Protein AF-A0A2Z6PJV7-F1 (afdb_monomer_lite)

pLDDT: mean 75.52, std 20.89, range [28.64, 97.88]

Organism: Trifolium subterraneum (NCBI:txid3900)

Radius of gyration: 27.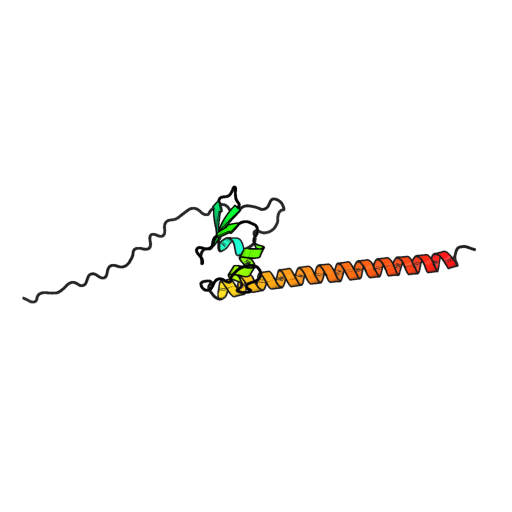63 Å; chains: 1; bounding box: 50×31×116 Å

Secondary structure (DSSP, 8-state):
---------------------------TT-----GGGGGEEEEETTTTEEEETTEEEEEES-HHHHHHHHTS--SSSPPPSSS-HHHHHHHHHHHHHHHHHHHHHHHHHHHHHHHHHHHHHHHHHHHHHH--

InterPro domains:
  IPR003656 Zinc finger, BED-type [PF26664] (61-92)

Sequence (132 aa):
MASSSGTQNVQPTIAFSSVGVAEVAKNGRGMKTDPTWEHGVMIDEATRRVRYNYSSQEFTGGTYRFKHHLAGTSKDVKSCKLVPDDVKKTVEDIVYDLQKKLLKKIVLTSKVMLLKLRLVLIQMERGKVYGR

Foldseek 3Di:
DDDDDDDDDDDPPPPPPCDDDDDQPDDPPPDPRDPLCVQWDQPDPVQRWIAGPQDNDIDGDDCPQVLCQLLCVQPVHHHGPRHDPVSNVVSVVVVVVVVVVVVVVVVVVVVVVVVVVVVVVVVVVVVVVPDD

Structure (mmCIF, N/CA/C/O backbone):
data_AF-A0A2Z6PJV7-F1
#
_entry.id   AF-A0A2Z6PJV7-F1
#
loop_
_atom_site.group_PDB
_atom_site.id
_atom_site.type_symbol
_atom_site.label_atom_id
_atom_site.label_alt_id
_atom_site.label_comp_id
_atom_site.label_asym_id
_atom_site.label_entity_id
_atom_site.label_seq_id
_atom_site.pdbx_PDB_ins_code
_atom_site.Cartn_x
_atom_site.Cartn_y
_atom_site.Cartn_z
_atom_site.occupancy
_atom_site.B_iso_or_equiv
_atom_site.auth_seq_id
_atom_site.auth_comp_id
_atom_site.auth_asym_id
_atom_site.auth_atom_id
_atom_site.pdbx_PDB_model_num
ATOM 1 N N . MET A 1 1 ? 20.011 -20.471 -66.032 1.00 41.78 1 MET A N 1
ATOM 2 C CA . MET A 1 1 ? 20.411 -20.636 -64.620 1.00 41.78 1 MET A CA 1
ATOM 3 C C . MET A 1 1 ? 19.858 -19.439 -63.866 1.00 41.78 1 MET A C 1
ATOM 5 O O . MET A 1 1 ? 20.220 -18.322 -64.204 1.00 41.78 1 MET A O 1
ATOM 9 N N . ALA A 1 2 ? 18.862 -19.657 -63.008 1.00 37.81 2 ALA A N 1
ATOM 10 C CA . ALA A 1 2 ? 18.093 -18.597 -62.360 1.00 37.81 2 ALA A CA 1
ATOM 11 C C . ALA A 1 2 ? 18.762 -18.172 -61.044 1.00 37.81 2 ALA A C 1
ATOM 13 O O . ALA A 1 2 ? 19.088 -19.021 -60.217 1.00 37.81 2 ALA A O 1
ATOM 14 N N . SER A 1 3 ? 18.960 -16.866 -60.871 1.00 36.75 3 SER A N 1
ATOM 15 C CA . SER A 1 3 ? 19.468 -16.248 -59.646 1.00 36.75 3 SER A CA 1
ATOM 16 C C . SER A 1 3 ? 18.361 -16.187 -58.593 1.00 36.75 3 SER A C 1
ATOM 18 O O . SER A 1 3 ? 17.350 -15.520 -58.793 1.00 36.75 3 SER A O 1
ATOM 20 N N . SER A 1 4 ? 18.547 -16.878 -57.471 1.00 40.88 4 SER A N 1
ATOM 21 C CA . SER A 1 4 ? 17.656 -16.838 -56.309 1.00 40.88 4 SER A CA 1
ATOM 22 C C . SER A 1 4 ? 18.132 -15.793 -55.296 1.00 40.88 4 SER A C 1
ATOM 24 O O . SER A 1 4 ? 19.202 -15.930 -54.704 1.00 40.88 4 SER A O 1
ATOM 26 N N . SER A 1 5 ? 17.324 -14.754 -55.093 1.00 39.03 5 SER A N 1
ATOM 27 C CA . SER A 1 5 ? 17.492 -13.731 -54.059 1.00 39.03 5 SER A CA 1
ATOM 28 C C . SER A 1 5 ? 17.130 -14.299 -52.682 1.00 39.03 5 SER A C 1
ATOM 30 O O . SER A 1 5 ? 15.981 -14.656 -52.436 1.00 39.03 5 SER A O 1
ATOM 32 N N . GLY A 1 6 ? 18.111 -14.392 -51.782 1.00 33.06 6 GLY A N 1
ATOM 33 C CA . GLY A 1 6 ? 17.910 -14.802 -50.393 1.00 33.06 6 GLY A CA 1
ATOM 34 C C . GLY A 1 6 ? 17.477 -13.630 -49.513 1.00 33.06 6 GLY A C 1
ATOM 35 O O . GLY A 1 6 ? 18.267 -12.732 -49.235 1.00 33.06 6 GLY A O 1
ATOM 36 N N . THR A 1 7 ? 16.232 -13.649 -49.045 1.00 36.03 7 THR A N 1
ATOM 37 C CA . THR A 1 7 ? 15.752 -12.823 -47.930 1.00 36.03 7 THR A CA 1
ATOM 38 C C . THR A 1 7 ? 16.217 -13.426 -46.607 1.00 36.03 7 THR A C 1
ATOM 40 O O . THR A 1 7 ? 15.826 -14.543 -46.273 1.00 36.03 7 THR A O 1
ATOM 43 N N . GLN A 1 8 ? 17.018 -12.686 -45.838 1.00 37.84 8 GLN A N 1
ATOM 44 C CA . GLN A 1 8 ? 17.411 -13.056 -44.475 1.00 37.84 8 GLN A CA 1
ATOM 45 C C . GLN A 1 8 ? 16.636 -12.172 -43.496 1.00 37.84 8 GLN A C 1
ATOM 47 O O . GLN A 1 8 ? 16.958 -11.004 -43.291 1.00 37.84 8 GLN A O 1
ATOM 52 N N . ASN A 1 9 ? 15.557 -12.729 -42.951 1.00 36.94 9 ASN A N 1
ATOM 53 C CA . ASN A 1 9 ? 14.758 -12.133 -41.890 1.00 36.94 9 ASN A CA 1
ATOM 54 C C . ASN A 1 9 ? 15.502 -12.328 -40.560 1.00 36.94 9 ASN A C 1
ATOM 56 O O . ASN A 1 9 ? 15.507 -13.425 -40.004 1.00 36.94 9 ASN A O 1
ATOM 60 N N . VAL A 1 10 ? 16.181 -11.288 -40.079 1.00 36.47 10 VAL A N 1
ATOM 61 C CA . VAL A 1 10 ? 16.842 -11.299 -38.769 1.00 36.47 10 VAL A CA 1
ATOM 62 C C . VAL A 1 10 ? 15.803 -11.095 -37.665 1.00 36.47 10 VAL A C 1
ATOM 64 O O . VAL A 1 10 ? 15.341 -9.985 -37.410 1.00 36.47 10 VAL A O 1
ATOM 67 N N . GLN A 1 11 ? 15.441 -12.195 -37.002 1.00 39.09 11 GLN A N 1
ATOM 68 C CA . GLN A 1 11 ? 14.773 -12.177 -35.701 1.00 39.09 11 GLN A CA 1
ATOM 69 C C . GLN A 1 11 ? 15.672 -11.489 -34.657 1.00 39.09 11 GLN A C 1
ATOM 71 O O . GLN A 1 11 ? 16.873 -11.772 -34.621 1.00 39.09 11 GLN A O 1
ATOM 76 N N . PRO A 1 12 ? 15.133 -10.664 -33.742 1.00 37.53 12 PRO A N 1
ATOM 77 C CA . PRO A 1 12 ? 15.876 -10.259 -32.562 1.00 37.53 12 PRO A CA 1
ATOM 78 C C . PRO A 1 12 ? 15.917 -11.435 -31.581 1.00 37.53 12 PRO A C 1
ATOM 80 O O . PRO A 1 12 ? 14.894 -11.845 -31.030 1.00 37.53 12 PRO A O 1
ATOM 83 N N . THR A 1 13 ? 17.112 -11.977 -31.363 1.00 33.88 13 THR A N 1
ATOM 84 C CA . THR A 1 13 ? 17.423 -12.909 -30.277 1.00 33.88 13 THR A CA 1
ATOM 85 C C . THR A 1 13 ? 17.122 -12.231 -28.941 1.00 33.88 13 THR A C 1
ATOM 87 O O . THR A 1 13 ? 17.913 -11.424 -28.453 1.00 33.88 13 THR A O 1
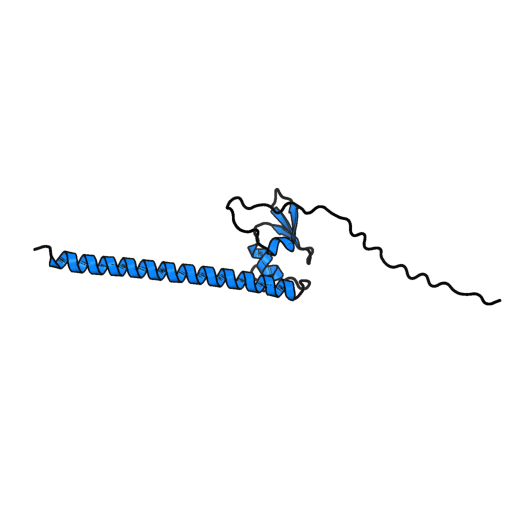ATOM 90 N N . ILE A 1 14 ? 15.975 -12.548 -28.334 1.00 39.44 14 ILE A N 1
ATOM 91 C CA . ILE A 1 14 ? 15.727 -12.232 -26.926 1.00 39.44 14 ILE A CA 1
ATOM 92 C C . ILE A 1 14 ? 16.605 -13.185 -26.122 1.00 39.44 14 ILE A C 1
ATOM 94 O O . ILE A 1 14 ? 16.253 -14.339 -25.880 1.00 39.44 14 ILE A O 1
ATOM 98 N N . ALA A 1 15 ? 17.790 -12.704 -25.753 1.00 28.64 15 ALA A N 1
ATOM 99 C CA . ALA A 1 15 ? 18.596 -13.329 -24.726 1.00 28.64 15 ALA A CA 1
ATOM 100 C C . ALA A 1 15 ? 17.771 -13.310 -23.435 1.00 28.64 15 ALA A C 1
ATOM 102 O O . ALA A 1 15 ? 17.611 -12.269 -22.801 1.00 28.64 15 ALA A O 1
ATOM 103 N N . PHE A 1 16 ? 17.212 -14.463 -23.067 1.00 36.81 16 PHE A N 1
ATOM 104 C CA . PHE A 1 16 ? 16.670 -14.693 -21.736 1.00 36.81 16 PHE A CA 1
ATOM 105 C C . PHE A 1 16 ? 17.866 -14.821 -20.790 1.00 36.81 16 PHE A C 1
ATOM 107 O O . PHE A 1 16 ? 18.285 -15.912 -20.411 1.00 36.81 16 PHE A O 1
ATOM 114 N N . SER A 1 17 ? 18.507 -13.689 -20.501 1.00 36.81 17 SER A N 1
ATOM 115 C CA . SER A 1 17 ? 19.523 -13.607 -19.470 1.00 36.81 17 SER A CA 1
ATOM 116 C C . SER A 1 17 ? 18.827 -13.884 -18.146 1.00 36.81 17 SER A C 1
ATOM 118 O O . SER A 1 17 ? 18.017 -13.101 -17.654 1.00 36.81 17 SER A O 1
ATOM 120 N N . SER A 1 18 ? 19.141 -15.050 -17.593 1.00 51.09 18 SER A N 1
ATOM 121 C CA . SER A 1 18 ? 18.888 -15.444 -16.217 1.00 51.09 18 SER A CA 1
ATOM 122 C C . SER A 1 18 ? 19.579 -14.453 -15.275 1.00 51.09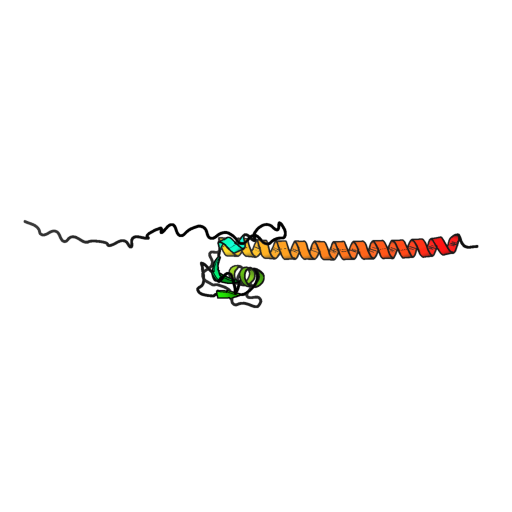 18 SER A C 1
ATOM 124 O O . SER A 1 18 ? 20.690 -14.691 -14.804 1.00 51.09 18 SER A O 1
ATOM 126 N N . VAL A 1 19 ? 18.954 -13.299 -15.050 1.00 35.81 19 VAL A N 1
ATOM 127 C CA . VAL A 1 19 ? 19.364 -12.354 -14.014 1.00 35.81 19 VAL A CA 1
ATOM 128 C C . VAL A 1 19 ? 18.676 -12.802 -12.736 1.00 35.81 19 VAL A C 1
ATOM 130 O O . VAL A 1 19 ? 17.455 -12.939 -12.695 1.00 35.81 19 VAL A O 1
ATOM 133 N N . GLY A 1 20 ? 19.502 -13.129 -11.743 1.00 35.94 20 GLY A N 1
ATOM 134 C CA . GLY A 1 20 ? 19.116 -13.779 -10.499 1.00 35.94 20 GLY A CA 1
ATOM 135 C C . GLY A 1 20 ? 17.861 -13.186 -9.870 1.00 35.94 20 GLY A C 1
ATOM 136 O O . GLY A 1 20 ? 17.668 -11.971 -9.840 1.00 35.94 20 GLY A O 1
ATOM 137 N N . VAL A 1 21 ? 17.023 -14.083 -9.355 1.00 39.78 21 VAL A N 1
ATOM 138 C CA . VAL A 1 21 ? 15.901 -13.768 -8.474 1.00 39.78 21 VAL A CA 1
ATOM 139 C C . VAL A 1 21 ? 16.452 -12.927 -7.322 1.00 39.78 21 VAL A C 1
ATOM 141 O O . VAL A 1 21 ? 17.100 -13.456 -6.422 1.00 39.78 21 VAL A O 1
ATOM 144 N N . ALA A 1 22 ? 16.259 -11.609 -7.389 1.00 44.28 22 ALA A N 1
ATOM 145 C CA . ALA A 1 22 ? 16.606 -10.717 -6.297 1.00 44.28 22 ALA A CA 1
ATOM 146 C C . ALA A 1 22 ? 15.816 -11.163 -5.063 1.00 44.28 22 ALA A C 1
ATOM 148 O O . ALA A 1 22 ? 14.595 -11.335 -5.133 1.00 44.28 22 ALA A O 1
ATOM 149 N N . GLU A 1 23 ? 16.518 -11.399 -3.954 1.00 49.53 23 GLU A N 1
ATOM 150 C CA . GLU A 1 23 ? 15.887 -11.771 -2.697 1.00 49.53 23 GLU A CA 1
ATOM 151 C C . GLU A 1 23 ? 14.821 -10.737 -2.328 1.00 49.53 23 GLU A C 1
ATOM 153 O O . GLU A 1 23 ? 15.081 -9.556 -2.101 1.00 49.53 23 GLU A O 1
ATOM 158 N N . VAL A 1 24 ? 13.584 -11.218 -2.268 1.00 53.69 24 VAL A N 1
ATOM 159 C CA . VAL A 1 24 ? 12.446 -10.500 -1.716 1.00 53.69 24 VAL A CA 1
ATOM 160 C C . VAL A 1 24 ? 12.788 -10.084 -0.285 1.00 53.69 24 VAL A C 1
ATOM 162 O O . VAL A 1 24 ? 12.911 -10.928 0.606 1.00 53.69 24 VAL A O 1
ATOM 165 N N . ALA A 1 25 ? 12.906 -8.776 -0.053 1.00 49.78 25 ALA A N 1
ATOM 166 C CA . ALA A 1 25 ? 13.117 -8.209 1.272 1.00 49.78 25 ALA A CA 1
ATOM 167 C C . ALA A 1 25 ? 11.993 -8.656 2.228 1.00 49.78 25 ALA A C 1
ATOM 169 O O . ALA A 1 25 ? 10.850 -8.190 2.160 1.00 49.78 25 ALA A O 1
ATOM 170 N N . LYS A 1 26 ? 12.318 -9.584 3.135 1.00 48.78 26 LYS A N 1
ATOM 171 C CA . LYS A 1 26 ? 11.412 -10.048 4.190 1.00 48.78 26 LYS A CA 1
ATOM 172 C C . LYS A 1 26 ? 11.198 -8.895 5.165 1.00 48.78 26 LYS A C 1
ATOM 174 O O . LYS A 1 26 ? 12.119 -8.465 5.855 1.00 48.78 26 LYS A O 1
ATOM 179 N N . ASN A 1 27 ? 9.972 -8.385 5.256 1.00 54.12 27 ASN A N 1
ATOM 180 C CA . ASN A 1 27 ? 9.635 -7.472 6.340 1.00 54.12 27 ASN A CA 1
ATOM 181 C C . ASN A 1 27 ? 9.710 -8.251 7.676 1.00 54.12 27 ASN A C 1
ATOM 183 O O . ASN A 1 27 ? 9.167 -9.344 7.815 1.00 54.12 27 ASN A O 1
ATOM 187 N N . GLY A 1 28 ? 10.419 -7.712 8.672 1.00 44.62 28 GLY A N 1
ATOM 188 C CA . GLY A 1 28 ? 10.750 -8.408 9.930 1.00 44.62 28 GLY A CA 1
ATOM 189 C C . GLY A 1 28 ? 9.573 -8.735 10.865 1.00 44.62 28 GLY A C 1
ATOM 190 O O . GLY A 1 28 ? 9.782 -8.939 12.054 1.00 44.62 28 GLY A O 1
ATOM 191 N N . ARG A 1 29 ? 8.325 -8.751 10.376 1.00 50.09 29 ARG A N 1
ATOM 192 C CA . ARG A 1 29 ? 7.103 -8.988 11.170 1.00 50.09 29 ARG A CA 1
ATOM 193 C C . ARG A 1 29 ? 6.249 -10.153 10.662 1.00 50.09 29 ARG A C 1
ATOM 195 O O . ARG A 1 29 ? 5.033 -10.123 10.829 1.00 50.09 29 ARG A O 1
ATOM 202 N N . GLY A 1 30 ? 6.860 -11.149 10.011 1.00 45.41 30 GLY A N 1
ATOM 203 C CA . GLY A 1 30 ? 6.158 -12.356 9.543 1.00 45.41 30 GLY A CA 1
ATOM 204 C C . GLY A 1 30 ? 4.966 -12.057 8.625 1.00 45.41 30 GLY A C 1
ATOM 205 O O . GLY A 1 30 ? 4.032 -12.853 8.527 1.00 45.41 30 GLY A O 1
ATOM 206 N N . MET A 1 31 ? 4.952 -10.879 7.996 1.00 53.84 31 MET A N 1
ATOM 207 C CA . MET A 1 31 ? 3.851 -10.443 7.162 1.00 53.84 31 MET A CA 1
ATOM 208 C C . MET A 1 31 ? 4.137 -10.936 5.754 1.00 53.84 31 MET A C 1
ATOM 210 O O . MET A 1 31 ? 5.212 -10.696 5.211 1.00 53.84 31 MET A O 1
ATOM 214 N N . LYS A 1 32 ? 3.165 -11.657 5.192 1.00 61.62 32 LYS A N 1
ATOM 215 C CA . LYS A 1 32 ? 3.182 -12.147 3.810 1.00 61.62 32 LYS A CA 1
ATOM 216 C C . LYS A 1 32 ? 3.765 -11.056 2.914 1.00 61.62 32 LYS A C 1
ATOM 218 O O . LYS A 1 32 ? 3.286 -9.918 2.977 1.00 61.62 32 LYS A O 1
ATOM 223 N N . THR A 1 33 ? 4.802 -11.385 2.150 1.00 71.25 33 THR A N 1
ATOM 224 C CA . THR A 1 33 ? 5.327 -10.480 1.131 1.00 71.25 33 THR A CA 1
ATOM 225 C C . THR A 1 33 ? 4.157 -10.005 0.281 1.00 71.25 33 THR A C 1
ATOM 227 O O . THR A 1 33 ? 3.316 -10.800 -0.133 1.00 71.25 33 THR A O 1
ATOM 230 N N . ASP A 1 34 ? 4.055 -8.692 0.111 1.00 77.81 34 ASP A N 1
ATOM 231 C CA . ASP A 1 34 ? 3.018 -8.090 -0.712 1.00 77.81 34 ASP A CA 1
ATOM 232 C C . ASP A 1 34 ? 3.173 -8.611 -2.153 1.00 77.81 34 ASP A C 1
ATOM 234 O O . ASP A 1 34 ? 4.249 -8.412 -2.717 1.00 77.81 34 ASP A O 1
ATOM 238 N N . PRO A 1 35 ? 2.162 -9.264 -2.756 1.00 82.25 35 PRO A N 1
ATOM 239 C CA . PRO A 1 35 ? 2.284 -9.827 -4.108 1.00 82.25 35 PRO A CA 1
ATOM 240 C C . PRO A 1 35 ? 2.592 -8.747 -5.149 1.00 82.25 35 PRO A C 1
ATOM 242 O O . PRO A 1 35 ? 3.198 -9.017 -6.177 1.00 82.25 35 PRO A O 1
ATOM 245 N N . THR A 1 36 ? 2.265 -7.487 -4.843 1.00 82.88 36 THR A N 1
ATOM 246 C CA . THR A 1 36 ? 2.608 -6.354 -5.702 1.00 82.88 36 THR A CA 1
ATOM 247 C C . THR A 1 36 ? 4.118 -6.280 -5.969 1.00 82.88 36 THR A C 1
ATOM 249 O O . THR A 1 36 ? 4.511 -5.847 -7.047 1.00 82.88 36 THR A O 1
ATOM 252 N N . TRP A 1 37 ? 4.970 -6.733 -5.034 1.00 83.12 37 TRP A N 1
ATOM 253 C CA . TRP A 1 37 ? 6.433 -6.715 -5.178 1.00 83.12 37 TRP A CA 1
ATOM 254 C C . TRP A 1 37 ? 6.961 -7.503 -6.378 1.00 83.12 37 TRP A C 1
ATOM 256 O O . TRP A 1 37 ? 8.037 -7.175 -6.859 1.00 83.12 37 TRP A O 1
ATOM 266 N N . GLU A 1 38 ? 6.207 -8.462 -6.915 1.00 84.81 38 GLU A N 1
ATOM 267 C CA . GLU A 1 38 ? 6.590 -9.205 -8.126 1.00 84.81 38 GLU A CA 1
ATOM 268 C C . GLU A 1 38 ? 6.635 -8.311 -9.382 1.00 84.81 38 GLU A C 1
ATOM 270 O O . GLU A 1 38 ? 7.281 -8.638 -10.377 1.00 84.81 38 GLU A O 1
ATOM 275 N N . HIS A 1 39 ? 5.997 -7.138 -9.335 1.00 85.75 39 HIS A N 1
ATOM 276 C CA . HIS A 1 39 ? 5.904 -6.202 -10.458 1.00 85.75 39 HIS A CA 1
ATOM 277 C C . HIS A 1 39 ? 6.937 -5.063 -10.414 1.00 85.75 39 HIS A C 1
ATOM 279 O O . HIS A 1 39 ? 6.836 -4.099 -11.185 1.00 85.75 39 HIS A O 1
ATOM 285 N N . GLY A 1 40 ? 7.903 -5.128 -9.496 1.00 85.56 40 GLY A N 1
ATOM 286 C CA . GLY A 1 40 ? 8.942 -4.116 -9.351 1.00 85.56 40 GLY A CA 1
ATOM 287 C C . GLY A 1 40 ? 10.289 -4.711 -8.970 1.00 85.56 40 GLY A C 1
ATOM 288 O O . GLY A 1 40 ? 10.375 -5.729 -8.295 1.00 85.56 40 GLY A O 1
ATOM 289 N N . VAL A 1 41 ? 11.352 -4.034 -9.389 1.00 84.69 41 VAL A N 1
ATOM 290 C CA . VAL A 1 41 ? 12.736 -4.407 -9.101 1.00 84.69 41 VAL A CA 1
ATOM 291 C C . VAL A 1 41 ? 13.336 -3.371 -8.163 1.00 84.69 41 VAL A C 1
ATOM 293 O O . VAL A 1 41 ? 13.260 -2.164 -8.415 1.00 84.69 41 VAL A O 1
ATOM 296 N N . MET A 1 42 ? 13.930 -3.837 -7.065 1.00 84.50 42 MET A N 1
ATOM 297 C CA . MET A 1 42 ? 14.679 -2.972 -6.159 1.00 84.50 42 MET A CA 1
ATOM 298 C C . MET A 1 42 ? 15.950 -2.489 -6.860 1.00 84.50 42 MET A C 1
ATOM 300 O O . MET A 1 42 ? 16.749 -3.294 -7.327 1.00 84.50 42 MET A O 1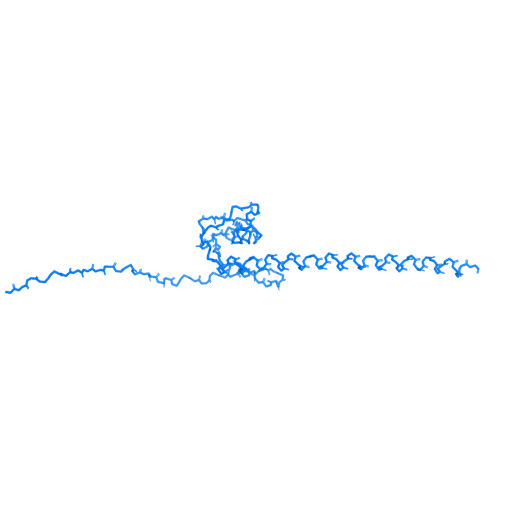
ATOM 304 N N . ILE A 1 43 ? 16.104 -1.170 -6.960 1.00 86.25 43 ILE A N 1
ATOM 305 C CA . ILE A 1 43 ? 17.261 -0.523 -7.593 1.00 86.25 43 ILE A CA 1
ATOM 306 C C . ILE A 1 43 ? 18.311 -0.154 -6.551 1.00 86.25 43 ILE A C 1
ATOM 308 O O . ILE A 1 43 ? 19.504 -0.238 -6.821 1.00 86.25 43 ILE A O 1
ATOM 312 N N . ASP A 1 44 ? 17.866 0.266 -5.369 1.00 84.00 44 ASP A N 1
ATOM 313 C CA . ASP A 1 44 ? 18.747 0.653 -4.274 1.00 84.00 44 ASP A CA 1
ATOM 314 C C . ASP A 1 44 ? 18.104 0.261 -2.943 1.00 84.00 44 ASP A C 1
ATOM 316 O O . ASP A 1 44 ? 17.012 0.727 -2.600 1.00 84.00 44 ASP A O 1
ATOM 320 N N . GLU A 1 45 ? 18.783 -0.613 -2.205 1.00 81.56 45 GLU A N 1
ATOM 321 C CA . GLU A 1 45 ? 18.345 -1.102 -0.900 1.00 81.56 45 GLU A CA 1
ATOM 322 C C . GLU A 1 45 ? 18.471 -0.027 0.190 1.00 81.56 45 GLU A C 1
ATOM 324 O O . GLU A 1 45 ? 17.587 0.087 1.045 1.00 81.56 45 GLU A O 1
ATOM 329 N N . ALA A 1 46 ? 19.504 0.822 0.125 1.00 82.62 46 ALA A N 1
ATOM 330 C CA . ALA A 1 46 ? 19.760 1.860 1.122 1.00 82.62 46 ALA A CA 1
ATOM 331 C C . ALA A 1 46 ? 18.672 2.939 1.091 1.00 82.62 46 ALA A C 1
ATOM 333 O O . ALA A 1 46 ? 18.162 3.358 2.132 1.00 82.62 46 ALA A O 1
ATOM 334 N N . THR A 1 47 ? 18.265 3.353 -0.111 1.00 80.88 47 THR A N 1
ATOM 335 C CA . THR A 1 47 ? 17.193 4.346 -0.296 1.00 80.88 47 THR A CA 1
ATOM 336 C C . THR A 1 47 ? 15.812 3.723 -0.513 1.00 80.88 47 THR A C 1
ATOM 338 O O . THR A 1 47 ? 14.817 4.449 -0.620 1.00 80.88 47 THR A O 1
ATOM 341 N N . ARG A 1 48 ? 15.726 2.384 -0.550 1.00 83.38 48 ARG A N 1
ATOM 342 C CA . ARG A 1 48 ? 14.512 1.612 -0.867 1.00 83.38 48 ARG A CA 1
ATOM 343 C C . ARG A 1 48 ? 13.830 2.112 -2.140 1.00 83.38 48 ARG A C 1
ATOM 345 O O . ARG A 1 48 ? 12.613 2.319 -2.169 1.00 83.38 48 ARG A O 1
ATOM 352 N N . ARG A 1 49 ? 14.627 2.358 -3.179 1.00 85.56 49 ARG A N 1
ATOM 353 C CA . ARG A 1 49 ? 14.127 2.735 -4.503 1.00 85.56 49 ARG A CA 1
ATOM 354 C C . ARG A 1 49 ? 13.736 1.493 -5.270 1.00 85.56 49 ARG A C 1
ATOM 356 O O . ARG A 1 49 ? 14.507 0.541 -5.363 1.00 85.56 49 ARG A O 1
ATOM 363 N N . VAL A 1 50 ? 12.555 1.541 -5.867 1.00 84.50 50 VAL A N 1
ATOM 364 C CA . VAL A 1 50 ? 12.018 0.465 -6.698 1.00 84.50 50 VAL A CA 1
ATOM 365 C C . VAL A 1 50 ? 11.627 1.040 -8.050 1.00 84.50 50 VAL A C 1
ATOM 367 O O . VAL A 1 50 ? 10.968 2.081 -8.117 1.00 84.50 50 VAL A O 1
ATOM 370 N N . ARG A 1 51 ? 12.044 0.362 -9.119 1.00 85.50 51 ARG A N 1
ATOM 371 C CA . ARG A 1 51 ? 11.628 0.627 -10.500 1.00 85.50 51 ARG A CA 1
ATOM 372 C C . ARG A 1 51 ? 10.572 -0.390 -10.894 1.00 85.50 51 ARG A C 1
ATOM 374 O O . ARG A 1 51 ? 10.697 -1.564 -10.556 1.00 85.50 51 ARG A O 1
ATOM 381 N N . TYR A 1 52 ? 9.547 0.041 -11.613 1.00 84.25 52 TYR A N 1
ATOM 382 C CA . TYR A 1 52 ? 8.484 -0.865 -12.033 1.00 84.25 52 TYR A CA 1
ATOM 383 C C . TYR A 1 52 ? 8.759 -1.505 -13.384 1.00 84.25 52 TYR A C 1
ATOM 385 O O . TYR A 1 52 ? 9.348 -0.899 -14.274 1.00 84.25 52 TYR A O 1
ATOM 393 N N . ASN A 1 53 ? 8.262 -2.727 -13.556 1.00 85.25 53 ASN A N 1
ATOM 394 C CA . ASN A 1 53 ? 8.468 -3.481 -14.794 1.00 85.25 53 ASN A CA 1
ATOM 395 C C . ASN A 1 53 ? 7.748 -2.832 -15.986 1.00 85.25 53 ASN A C 1
ATOM 397 O O . ASN A 1 53 ? 8.187 -2.951 -17.125 1.00 85.25 53 ASN A O 1
ATOM 401 N N . TYR A 1 54 ? 6.650 -2.120 -15.717 1.00 83.69 54 TYR A N 1
ATOM 402 C CA . TYR A 1 54 ? 5.790 -1.509 -16.734 1.00 83.69 54 TYR A CA 1
ATOM 403 C C . TYR A 1 54 ? 6.040 -0.009 -16.922 1.00 83.69 54 TYR A C 1
ATOM 405 O O . TYR A 1 54 ? 5.458 0.600 -17.813 1.00 83.69 54 TYR A O 1
ATOM 413 N N . SER A 1 55 ? 6.854 0.627 -16.077 1.00 78.50 55 SER A N 1
ATOM 414 C CA . SER A 1 55 ? 7.137 2.057 -16.191 1.00 78.50 55 SER A CA 1
ATOM 415 C C . SER A 1 55 ? 8.549 2.384 -15.734 1.00 78.50 55 SER A C 1
ATOM 417 O O . SER A 1 55 ? 9.024 1.900 -14.714 1.00 78.50 55 SER A O 1
ATOM 419 N N . SER A 1 56 ? 9.202 3.313 -16.431 1.00 80.44 56 SER A N 1
ATOM 420 C CA . SER A 1 56 ? 10.507 3.853 -16.021 1.00 80.44 56 SER A CA 1
ATOM 421 C C . SER A 1 56 ? 10.425 4.739 -14.771 1.00 80.44 56 SER A C 1
ATOM 423 O O . SER A 1 56 ? 11.369 5.462 -14.461 1.00 80.44 56 SER A O 1
ATOM 425 N N . GLN A 1 57 ? 9.280 4.748 -14.084 1.00 81.19 57 GLN A N 1
ATOM 426 C CA . GLN A 1 57 ? 9.072 5.560 -12.905 1.00 81.19 57 GLN A CA 1
ATOM 427 C C . GLN A 1 57 ? 9.611 4.827 -11.681 1.00 81.19 57 GLN A C 1
ATOM 429 O O . GLN A 1 57 ? 9.312 3.657 -11.443 1.00 81.19 57 GLN A O 1
ATOM 434 N N . GLU A 1 58 ? 10.397 5.548 -10.893 1.00 85.56 58 GLU A N 1
ATOM 435 C CA . GLU A 1 58 ? 10.985 5.032 -9.669 1.00 85.56 58 GLU A CA 1
ATOM 436 C C . GLU A 1 58 ? 10.300 5.649 -8.461 1.00 85.56 58 GLU A C 1
ATOM 438 O O . GLU A 1 58 ? 9.996 6.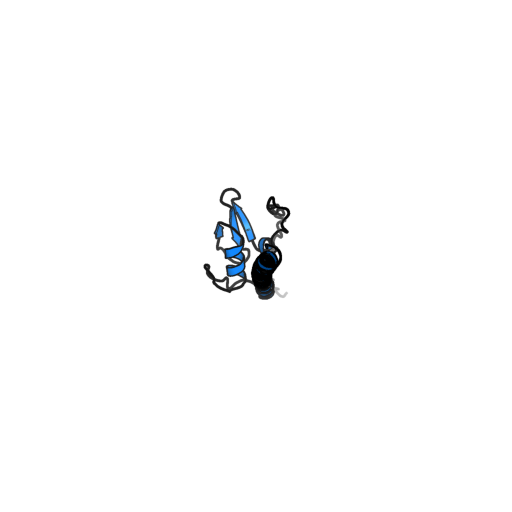845 -8.431 1.00 85.56 58 GLU A O 1
ATOM 443 N N . PHE A 1 59 ? 10.063 4.822 -7.452 1.00 79.94 59 PHE A N 1
ATOM 444 C CA . PHE A 1 59 ? 9.435 5.247 -6.214 1.00 79.94 59 PHE A CA 1
ATOM 445 C C . PHE A 1 59 ? 10.309 4.883 -5.030 1.00 79.94 59 PHE A C 1
ATOM 447 O O . PHE A 1 59 ? 10.853 3.784 -4.943 1.00 79.94 59 PHE A O 1
ATOM 454 N N . THR A 1 60 ? 10.404 5.824 -4.102 1.00 84.31 60 THR A N 1
ATOM 455 C CA . THR A 1 60 ? 10.915 5.607 -2.754 1.00 84.31 60 THR A CA 1
ATOM 456 C C . THR A 1 60 ? 9.746 5.356 -1.803 1.00 84.31 60 THR A C 1
ATOM 458 O O . THR A 1 60 ? 8.686 5.986 -1.916 1.00 84.31 60 THR A O 1
ATOM 461 N N . GLY A 1 61 ? 9.935 4.439 -0.851 1.00 80.06 61 GLY A N 1
ATOM 462 C CA . GLY A 1 61 ? 8.981 4.173 0.231 1.00 80.06 61 GLY A CA 1
ATOM 463 C C . GLY A 1 61 ? 8.324 2.788 0.180 1.00 80.06 61 GLY A C 1
ATOM 464 O O . GLY A 1 61 ? 8.943 1.805 -0.208 1.00 80.06 61 GLY A O 1
ATOM 465 N N . GLY A 1 62 ? 7.082 2.694 0.668 1.00 80.12 62 GLY A N 1
ATOM 466 C CA . GLY A 1 62 ? 6.319 1.438 0.759 1.00 80.12 62 GLY A CA 1
ATOM 467 C C . GLY A 1 62 ? 5.379 1.173 -0.428 1.00 80.12 62 GLY A C 1
ATOM 468 O O . GLY A 1 62 ? 5.216 2.011 -1.313 1.00 80.12 62 GLY A O 1
ATOM 469 N N . THR A 1 63 ? 4.669 0.037 -0.403 1.00 85.56 63 THR A N 1
ATOM 470 C CA . THR A 1 63 ? 3.791 -0.422 -1.504 1.00 85.56 63 THR A CA 1
ATOM 471 C C . THR A 1 63 ? 2.524 0.406 -1.724 1.00 85.56 63 THR A C 1
ATOM 473 O O . THR A 1 63 ? 1.793 0.149 -2.672 1.00 85.56 63 THR A O 1
ATOM 476 N N . TYR A 1 64 ? 2.227 1.408 -0.894 1.00 87.75 64 TYR A N 1
ATOM 477 C CA . TYR A 1 64 ? 1.009 2.216 -1.041 1.00 87.75 64 TYR A CA 1
ATOM 478 C C . TYR A 1 64 ? 0.942 2.917 -2.406 1.00 87.75 64 TYR A C 1
ATOM 480 O O . TYR A 1 64 ? 0.018 2.703 -3.190 1.00 87.75 64 TYR A O 1
ATOM 488 N N . ARG A 1 65 ? 1.979 3.697 -2.720 1.00 87.25 65 ARG A N 1
ATOM 489 C CA . ARG A 1 65 ? 2.115 4.410 -3.999 1.00 87.25 65 ARG A CA 1
ATOM 490 C C . ARG A 1 65 ? 2.157 3.436 -5.174 1.00 87.25 65 ARG A C 1
ATOM 492 O O . ARG A 1 65 ? 1.592 3.709 -6.228 1.00 87.25 65 ARG A O 1
ATOM 499 N N . PHE A 1 66 ? 2.779 2.283 -4.951 1.00 84.81 66 PHE A N 1
ATOM 500 C CA . PHE A 1 66 ? 2.889 1.217 -5.932 1.00 84.81 66 PHE A CA 1
ATOM 501 C C . PHE A 1 66 ? 1.529 0.641 -6.322 1.00 84.81 66 PHE A C 1
ATOM 503 O O . PHE A 1 66 ? 1.180 0.610 -7.501 1.00 84.81 66 PHE A O 1
ATOM 510 N N . LYS A 1 67 ? 0.717 0.279 -5.327 1.00 88.81 67 LYS A N 1
ATOM 511 C CA . LYS A 1 67 ? -0.632 -0.239 -5.545 1.00 88.81 67 LYS A CA 1
ATOM 512 C C . LYS A 1 67 ? -1.500 0.757 -6.298 1.00 88.81 67 LYS A C 1
ATOM 514 O O . LYS A 1 67 ? -2.177 0.375 -7.242 1.00 88.81 67 LYS A O 1
ATOM 519 N N . HIS A 1 68 ? -1.439 2.038 -5.938 1.00 88.12 68 HIS A N 1
ATOM 520 C CA . HIS A 1 68 ? -2.236 3.066 -6.609 1.00 88.12 68 HIS A CA 1
ATOM 521 C C . HIS A 1 68 ? -1.779 3.366 -8.044 1.00 88.12 68 HIS A C 1
ATOM 523 O O . HIS A 1 68 ? -2.632 3.628 -8.897 1.00 88.12 68 HIS A O 1
ATOM 529 N N . HIS A 1 69 ? -0.475 3.275 -8.327 1.00 87.81 69 HIS A N 1
ATOM 530 C CA . HIS A 1 69 ? 0.081 3.395 -9.677 1.00 87.81 69 HIS A CA 1
ATOM 531 C C . HIS A 1 69 ? -0.384 2.254 -10.595 1.00 87.81 69 HIS A C 1
ATOM 533 O O . HIS A 1 69 ? -0.838 2.527 -11.709 1.00 87.81 69 HIS A O 1
ATOM 539 N N . LEU A 1 70 ? -0.306 1.001 -10.119 1.00 87.69 70 LEU A N 1
ATOM 540 C CA . LEU A 1 70 ? -0.700 -0.191 -10.883 1.00 87.69 70 LEU A CA 1
ATOM 541 C C . LEU A 1 70 ? -2.219 -0.333 -11.030 1.00 87.69 70 LEU A C 1
ATOM 543 O O . LEU A 1 70 ? -2.694 -0.638 -12.116 1.00 87.69 70 LEU A O 1
ATOM 547 N N . ALA A 1 71 ? -2.984 -0.048 -9.974 1.00 86.56 71 ALA A N 1
ATOM 548 C CA . ALA A 1 71 ? -4.448 -0.100 -9.992 1.00 86.56 71 ALA A CA 1
ATOM 549 C C . ALA A 1 71 ? -5.089 1.011 -10.844 1.00 86.56 71 ALA A C 1
ATOM 551 O O . ALA A 1 71 ? -6.303 1.130 -10.908 1.00 86.56 71 ALA A O 1
ATOM 552 N N . GLY A 1 72 ? -4.317 1.941 -11.410 1.00 84.81 72 GLY A N 1
ATOM 553 C CA . GLY A 1 72 ? -4.871 3.047 -12.199 1.00 84.81 72 GLY A CA 1
ATOM 554 C C . GLY A 1 72 ? -5.651 4.107 -11.399 1.00 84.81 72 GLY A C 1
ATOM 555 O O . GLY A 1 72 ? -6.034 5.136 -11.951 1.00 84.81 72 GLY A O 1
ATOM 556 N N . THR A 1 73 ? -5.840 3.917 -10.090 1.00 81.44 73 THR A N 1
ATOM 557 C CA . THR A 1 73 ? -6.664 4.780 -9.211 1.00 81.44 73 THR A CA 1
ATOM 558 C C . THR A 1 73 ? -6.128 6.202 -9.002 1.00 81.44 73 THR A C 1
ATOM 560 O O . THR A 1 73 ? -6.817 7.028 -8.412 1.00 81.44 73 THR A O 1
ATOM 563 N N . SER A 1 74 ? -4.913 6.492 -9.475 1.00 80.19 74 SER A N 1
ATOM 564 C CA . SER A 1 74 ? -4.266 7.815 -9.494 1.00 80.19 74 SER A CA 1
ATOM 565 C C . SER A 1 74 ? -4.271 8.592 -8.163 1.00 80.19 74 SER A C 1
ATOM 567 O O . SER A 1 74 ? -4.216 9.820 -8.155 1.00 80.19 74 SER A O 1
ATOM 569 N N . LYS A 1 75 ? -4.336 7.890 -7.024 1.00 81.00 75 LYS A N 1
ATOM 570 C CA . LYS A 1 75 ? -4.259 8.499 -5.688 1.00 81.00 75 LYS A CA 1
ATOM 571 C C . LYS A 1 75 ? -2.803 8.793 -5.349 1.00 81.00 75 LYS A C 1
ATOM 573 O O . LYS A 1 75 ? -1.984 7.877 -5.341 1.00 81.00 75 LYS A O 1
ATOM 578 N N . ASP A 1 76 ? -2.484 10.068 -5.125 1.00 82.12 76 ASP A N 1
ATOM 579 C CA . ASP A 1 76 ? -1.151 10.605 -4.784 1.00 82.12 76 ASP A CA 1
ATOM 580 C C . ASP A 1 76 ? -0.045 10.396 -5.842 1.00 82.12 76 ASP A C 1
ATOM 582 O O . ASP A 1 76 ? 1.064 10.924 -5.724 1.00 82.12 76 ASP A O 1
ATOM 586 N N . VAL A 1 77 ? -0.317 9.603 -6.880 1.00 84.31 77 VAL A N 1
ATOM 587 C CA . VAL A 1 77 ? 0.634 9.169 -7.902 1.00 84.31 77 VAL A CA 1
ATOM 588 C C . VAL A 1 77 ? -0.083 9.023 -9.235 1.00 84.31 77 VAL A C 1
ATOM 590 O O . VAL A 1 77 ? -1.186 8.494 -9.291 1.00 84.31 77 VAL A O 1
ATOM 593 N N . LYS A 1 78 ? 0.566 9.439 -10.328 1.00 85.25 78 LYS A N 1
ATOM 594 C CA . LYS A 1 78 ? 0.068 9.227 -11.693 1.00 85.25 78 LYS A CA 1
ATOM 595 C C . LYS A 1 78 ? -0.109 7.733 -11.973 1.00 85.25 78 LYS A C 1
ATOM 597 O O . LYS A 1 78 ? 0.807 6.962 -11.718 1.00 85.25 78 LYS A O 1
ATOM 602 N N . SER A 1 79 ? -1.242 7.329 -12.532 1.00 86.38 79 SER A N 1
ATOM 603 C CA . SER A 1 79 ? -1.475 5.950 -12.977 1.00 86.38 79 SER A CA 1
ATOM 604 C C . SER A 1 79 ? -0.537 5.521 -14.109 1.00 86.38 79 SER A C 1
ATOM 606 O O . SER A 1 79 ? -0.153 6.325 -14.966 1.00 86.38 79 SER A O 1
ATOM 608 N N . CYS A 1 80 ? -0.188 4.235 -14.131 1.00 85.06 80 CYS A N 1
ATOM 609 C CA . CYS A 1 80 ? 0.505 3.644 -15.267 1.00 85.06 80 CYS A CA 1
ATOM 610 C C . CYS A 1 80 ? -0.483 3.292 -16.383 1.00 85.06 80 CYS A C 1
ATOM 612 O O . CYS A 1 80 ? -1.548 2.743 -16.116 1.00 85.06 80 CYS A O 1
ATOM 614 N N . LYS A 1 81 ? -0.109 3.564 -17.637 1.00 84.56 81 LYS A N 1
ATOM 615 C CA . LYS A 1 81 ? -0.899 3.191 -18.825 1.00 84.56 81 LYS A CA 1
ATOM 616 C C . LYS A 1 81 ? -0.439 1.884 -19.481 1.00 84.56 81 LYS A C 1
ATOM 618 O O . LYS A 1 81 ? -1.106 1.403 -20.382 1.00 84.56 81 LYS A O 1
ATOM 623 N N . LEU A 1 82 ? 0.710 1.357 -19.060 1.00 86.62 82 LEU A N 1
ATOM 624 C CA . LEU A 1 82 ? 1.376 0.200 -19.671 1.00 86.62 82 LEU A CA 1
ATOM 625 C C . LEU A 1 82 ? 1.170 -1.098 -18.872 1.00 86.62 82 LEU A C 1
ATOM 627 O O . LEU A 1 82 ? 1.766 -2.121 -19.191 1.00 86.62 82 LEU A O 1
ATOM 631 N N . VAL A 1 83 ? 0.373 -1.051 -17.801 1.00 86.75 83 VAL A N 1
ATOM 632 C CA . VAL A 1 83 ? 0.100 -2.218 -16.953 1.00 86.75 83 VAL A CA 1
ATOM 633 C C . VAL A 1 83 ? -0.960 -3.086 -17.637 1.00 86.75 83 VAL A C 1
ATOM 635 O O . VAL A 1 83 ? -2.006 -2.543 -17.995 1.00 86.75 83 VAL A O 1
ATOM 638 N N . PRO A 1 84 ? -0.727 -4.402 -17.801 1.00 88.69 84 PRO A N 1
ATOM 639 C CA . PRO A 1 84 ? -1.733 -5.329 -18.318 1.00 88.69 84 PRO A CA 1
ATOM 640 C C . PRO A 1 84 ? -2.995 -5.361 -17.446 1.00 88.69 84 PRO A C 1
ATOM 642 O O . PRO A 1 84 ? -2.901 -5.270 -16.219 1.00 88.69 84 PRO A O 1
ATOM 645 N N . ASP A 1 85 ? -4.164 -5.552 -18.061 1.00 88.62 85 ASP A N 1
ATOM 646 C CA . ASP A 1 85 ? -5.454 -5.521 -17.356 1.00 88.62 85 ASP A CA 1
ATOM 647 C C . ASP A 1 85 ? -5.551 -6.558 -16.225 1.00 88.62 85 ASP A C 1
ATOM 649 O O . ASP A 1 85 ? -6.084 -6.253 -15.157 1.00 88.62 85 ASP A O 1
ATOM 653 N N . ASP A 1 86 ? -4.960 -7.743 -16.399 1.00 87.81 86 ASP A N 1
ATOM 654 C CA . ASP A 1 86 ? -4.946 -8.795 -15.372 1.00 87.81 86 ASP A CA 1
ATOM 655 C C . ASP A 1 86 ? -4.211 -8.355 -14.098 1.00 87.81 86 ASP A C 1
ATOM 657 O O . ASP A 1 86 ? -4.676 -8.576 -12.973 1.00 87.81 86 ASP A O 1
ATOM 661 N N . VAL A 1 87 ? -3.071 -7.679 -14.269 1.00 87.81 87 VAL A N 1
ATOM 662 C CA . VAL A 1 87 ? -2.273 -7.140 -13.161 1.00 87.81 87 VAL A CA 1
ATOM 663 C C . VAL A 1 87 ? -3.031 -6.003 -12.495 1.00 87.81 87 VAL A C 1
ATOM 665 O O . VAL A 1 87 ? -3.131 -5.959 -11.269 1.00 87.81 87 VAL A O 1
ATOM 668 N N . LYS A 1 88 ? -3.614 -5.101 -13.290 1.00 89.88 88 LYS A N 1
ATOM 669 C CA . LYS A 1 88 ? -4.412 -3.988 -12.777 1.00 89.88 88 LYS A CA 1
ATOM 670 C C . LYS A 1 88 ? -5.566 -4.492 -11.911 1.00 89.88 88 LYS A C 1
ATOM 672 O O . LYS A 1 88 ? -5.686 -4.051 -10.771 1.00 89.88 88 LYS A O 1
ATOM 677 N N . LYS A 1 89 ? -6.346 -5.458 -12.407 1.00 90.06 89 LYS A N 1
ATOM 678 C CA . LYS A 1 89 ? -7.465 -6.066 -11.675 1.00 90.06 89 LYS A CA 1
ATOM 679 C C . LYS A 1 89 ? -7.006 -6.738 -10.382 1.00 90.06 89 LYS A C 1
ATOM 681 O O . LYS A 1 89 ? -7.581 -6.499 -9.327 1.00 90.06 89 LYS A O 1
ATOM 686 N N . THR A 1 90 ? -5.921 -7.509 -10.444 1.00 90.06 90 THR A N 1
ATOM 687 C CA . THR A 1 90 ? -5.348 -8.168 -9.259 1.00 90.06 90 THR A CA 1
ATOM 688 C C . THR A 1 90 ? -4.971 -7.149 -8.181 1.00 90.06 90 THR A C 1
ATOM 690 O O . THR A 1 90 ? -5.284 -7.325 -7.003 1.00 90.06 90 THR A O 1
ATOM 693 N N . VAL A 1 91 ? -4.323 -6.046 -8.568 1.00 90.06 91 VAL A N 1
ATOM 694 C CA . VAL A 1 91 ? -3.924 -4.997 -7.621 1.00 90.06 91 VAL A CA 1
ATOM 695 C C . VAL A 1 91 ? -5.130 -4.202 -7.112 1.00 90.06 91 VAL A C 1
ATOM 697 O O . VAL A 1 91 ? -5.168 -3.854 -5.929 1.00 90.06 91 VAL A O 1
ATOM 700 N N . GLU A 1 92 ? -6.128 -3.941 -7.955 1.00 90.00 92 GLU A N 1
ATOM 701 C CA . GLU A 1 92 ? -7.402 -3.337 -7.548 1.00 90.00 92 GLU A CA 1
ATOM 702 C C . GLU A 1 92 ? -8.108 -4.179 -6.474 1.00 90.00 92 GLU A C 1
ATOM 704 O O . GLU A 1 92 ? -8.478 -3.637 -5.428 1.00 90.00 92 GLU A O 1
ATOM 709 N N . ASP A 1 93 ? -8.207 -5.495 -6.673 1.00 90.25 93 ASP A N 1
ATOM 710 C CA . ASP A 1 93 ? -8.811 -6.426 -5.715 1.00 90.25 93 ASP A CA 1
ATOM 711 C C . ASP A 1 93 ? -8.055 -6.422 -4.377 1.00 90.25 93 ASP A C 1
ATOM 713 O O . ASP A 1 93 ? -8.664 -6.322 -3.308 1.00 90.25 93 ASP A O 1
ATOM 717 N N . ILE A 1 94 ? -6.717 -6.418 -4.411 1.00 89.38 94 ILE A N 1
ATOM 718 C CA . ILE A 1 94 ? -5.886 -6.295 -3.202 1.00 89.38 94 ILE A CA 1
ATOM 719 C C . ILE A 1 94 ? -6.190 -4.991 -2.454 1.00 89.38 94 ILE A C 1
ATOM 721 O O . ILE A 1 94 ? -6.315 -4.987 -1.224 1.00 89.38 94 ILE A O 1
ATOM 725 N N . VAL A 1 95 ? -6.283 -3.863 -3.165 1.00 88.69 95 VAL A N 1
ATOM 726 C CA . VAL A 1 95 ? -6.592 -2.561 -2.552 1.00 88.69 95 VAL A CA 1
ATOM 727 C C . VAL A 1 95 ? -7.987 -2.581 -1.931 1.00 88.69 95 VAL A C 1
ATOM 729 O O . VAL A 1 95 ? -8.153 -2.130 -0.791 1.00 88.69 95 VAL A O 1
ATOM 732 N N . TYR A 1 96 ? -8.972 -3.133 -2.637 1.00 91.00 96 TYR A N 1
ATOM 733 C CA . TYR A 1 96 ? -10.343 -3.261 -2.155 1.00 91.00 96 TYR A CA 1
ATOM 734 C C . TYR A 1 96 ? -10.428 -4.131 -0.893 1.00 91.00 96 TYR A C 1
ATOM 736 O O . TYR A 1 96 ? -11.021 -3.725 0.112 1.00 91.00 96 TYR A O 1
ATOM 744 N N . ASP A 1 97 ? -9.778 -5.292 -0.886 1.00 91.31 97 ASP A N 1
ATOM 745 C CA . ASP A 1 97 ? -9.787 -6.205 0.255 1.00 91.31 97 ASP A CA 1
ATOM 746 C C . ASP A 1 97 ? -9.123 -5.602 1.494 1.00 91.31 97 ASP A C 1
ATOM 748 O O . ASP A 1 97 ? -9.611 -5.774 2.620 1.00 91.31 97 ASP A O 1
ATOM 752 N N . LEU A 1 98 ? -8.045 -4.835 1.308 1.00 89.31 98 LEU A N 1
ATOM 753 C CA . LEU A 1 98 ? -7.411 -4.094 2.396 1.00 89.31 98 LEU A CA 1
ATOM 754 C C . LEU A 1 98 ? -8.352 -3.039 2.985 1.00 89.31 98 LEU A C 1
ATOM 756 O O . LEU A 1 98 ? -8.483 -2.962 4.211 1.00 89.31 98 LEU A O 1
ATOM 760 N N . GLN A 1 99 ? -9.051 -2.275 2.141 1.00 90.38 99 GLN A N 1
ATOM 761 C CA . GLN A 1 99 ? -10.047 -1.294 2.586 1.00 90.38 99 GLN A CA 1
ATOM 762 C C . GLN A 1 99 ? -11.195 -1.972 3.339 1.00 90.38 99 GLN A C 1
ATOM 764 O O . GLN A 1 99 ? -11.551 -1.563 4.446 1.00 90.38 99 GLN A O 1
ATOM 769 N N . LYS A 1 100 ? -11.727 -3.069 2.798 1.00 94.38 100 LYS A N 1
ATOM 770 C CA . LYS A 1 100 ? -12.797 -3.856 3.419 1.00 94.38 100 LYS A CA 1
ATOM 771 C C . LYS A 1 100 ? -12.379 -4.414 4.777 1.00 94.38 100 LYS A C 1
ATOM 773 O O . LYS A 1 100 ? -13.151 -4.357 5.736 1.00 94.38 100 LYS A O 1
ATOM 778 N N . LYS A 1 101 ? -11.157 -4.941 4.894 1.00 93.81 101 LYS A N 1
ATOM 779 C CA . LYS A 1 101 ? -10.612 -5.457 6.159 1.00 93.81 101 LYS A CA 1
ATOM 780 C C . LYS A 1 101 ? -10.429 -4.346 7.192 1.00 93.81 101 LYS A C 1
ATOM 782 O O . LYS A 1 101 ? -10.755 -4.556 8.363 1.00 93.81 101 LYS A O 1
ATOM 787 N N . LEU A 1 102 ? -9.958 -3.173 6.769 1.00 93.44 102 LEU A N 1
ATOM 788 C CA . LEU A 1 102 ? -9.829 -2.001 7.631 1.00 93.44 102 LEU A CA 1
ATOM 789 C C . LEU A 1 102 ? -11.198 -1.545 8.155 1.00 93.44 102 LEU A C 1
ATOM 791 O O . LEU A 1 102 ? -11.365 -1.408 9.366 1.00 93.44 102 LEU A O 1
ATOM 795 N N . LEU A 1 103 ? -12.193 -1.410 7.274 1.00 95.75 103 LEU A N 1
ATOM 796 C CA . LEU A 1 103 ? -13.559 -1.035 7.648 1.00 95.75 103 LEU A CA 1
ATOM 797 C C . LEU A 1 103 ? -14.171 -2.027 8.640 1.00 95.75 103 LEU A C 1
ATOM 799 O O . LEU A 1 103 ? -14.684 -1.621 9.680 1.00 95.75 103 LEU A O 1
ATOM 803 N N . LYS A 1 104 ? -14.052 -3.336 8.381 1.00 96.44 104 LYS A N 1
ATOM 804 C CA . LYS A 1 104 ? -14.520 -4.378 9.310 1.00 96.44 104 LYS A CA 1
ATOM 805 C C . LYS A 1 104 ? -13.877 -4.244 10.691 1.00 96.44 104 LYS A C 1
ATOM 807 O O . LYS A 1 104 ? -14.574 -4.363 11.698 1.00 96.44 104 LYS A O 1
ATOM 812 N N . LYS A 1 105 ? -12.566 -3.982 10.750 1.00 95.56 105 LYS A N 1
ATOM 813 C CA . LYS A 1 105 ? -11.845 -3.797 12.015 1.00 95.56 105 LYS A CA 1
ATOM 814 C C . LYS A 1 105 ? -12.328 -2.554 12.761 1.00 95.56 105 LYS A C 1
ATOM 816 O O . LYS A 1 105 ? -12.548 -2.646 13.966 1.00 95.56 105 LYS A O 1
ATOM 821 N N . ILE A 1 106 ? -12.523 -1.433 12.066 1.00 96.06 106 ILE A N 1
ATOM 822 C CA . ILE A 1 106 ? -13.044 -0.190 12.657 1.00 96.06 106 ILE A CA 1
ATOM 823 C C . ILE A 1 106 ? -14.437 -0.438 13.234 1.00 96.06 106 ILE A C 1
ATOM 825 O O . ILE A 1 106 ? -14.650 -0.224 14.422 1.00 96.06 106 ILE A O 1
ATOM 829 N N . VAL A 1 107 ? -15.348 -0.994 12.431 1.00 96.81 107 VAL A N 1
ATOM 830 C CA . VAL A 1 107 ? -16.727 -1.282 12.848 1.00 96.81 107 VAL A CA 1
ATOM 831 C C . VAL A 1 107 ? -16.764 -2.210 14.061 1.00 96.81 107 VAL A C 1
ATOM 833 O O . VAL A 1 107 ? -17.502 -1.953 15.011 1.00 96.81 107 VAL A O 1
ATOM 836 N N . LEU A 1 108 ? -15.968 -3.284 14.060 1.00 96.81 108 LEU A N 1
ATOM 837 C CA . LEU A 1 108 ? -15.900 -4.205 15.194 1.00 96.81 108 LEU A CA 1
ATOM 838 C C . LEU A 1 108 ? -15.353 -3.511 16.447 1.00 96.81 108 LEU A C 1
ATOM 840 O O . LEU A 1 108 ? -15.914 -3.669 17.527 1.00 96.81 108 LEU A O 1
ATOM 844 N N . THR A 1 109 ? -14.302 -2.707 16.294 1.00 95.75 109 THR A N 1
ATOM 845 C CA . THR A 1 109 ? -13.702 -1.945 17.397 1.00 95.75 109 THR A CA 1
ATOM 846 C C . THR A 1 109 ? -14.719 -0.981 18.013 1.00 95.75 109 THR A C 1
ATOM 848 O O . THR A 1 109 ? -14.892 -0.978 19.231 1.00 95.75 109 THR A O 1
ATOM 851 N N . SER A 1 110 ? -15.468 -0.240 17.189 1.00 96.62 110 SER A N 1
ATOM 852 C CA . SER A 1 110 ? -16.536 0.657 17.650 1.00 96.62 110 SER A CA 1
ATOM 853 C C . SER A 1 110 ? -17.655 -0.099 18.371 1.00 96.62 110 SER A C 1
ATOM 855 O O . SER A 1 110 ? -18.073 0.309 19.452 1.00 96.62 110 SER A O 1
ATOM 857 N N . LYS A 1 111 ? -18.111 -1.238 17.829 1.00 97.50 111 LYS A N 1
ATOM 858 C CA . LYS A 1 111 ? -19.126 -2.084 18.483 1.00 97.50 111 LYS A CA 1
ATOM 859 C C . LYS A 1 111 ? -18.662 -2.576 19.854 1.00 97.50 111 LYS A C 1
ATOM 861 O O . LYS A 1 111 ? -19.432 -2.529 20.808 1.00 97.50 111 LYS A O 1
ATOM 866 N N . VAL A 1 112 ? -17.406 -3.005 19.974 1.00 97.44 112 VAL A N 1
ATOM 867 C CA . VAL A 1 112 ? -16.828 -3.448 21.251 1.00 97.44 112 VAL A CA 1
ATOM 868 C C . VAL A 1 112 ? -16.768 -2.300 22.262 1.00 97.44 112 VAL A C 1
ATOM 870 O O . VAL A 1 112 ? -17.110 -2.507 23.424 1.00 97.44 112 VAL A O 1
ATOM 873 N N . MET A 1 113 ? -16.387 -1.089 21.842 1.00 97.25 113 MET A N 1
ATOM 874 C CA . MET A 1 113 ? -16.401 0.089 22.721 1.00 97.25 113 MET A CA 1
ATOM 875 C C . MET A 1 113 ? -17.814 0.412 23.222 1.00 97.25 113 MET A C 1
ATOM 877 O O . MET A 1 113 ? -17.998 0.631 24.418 1.00 97.25 113 MET A O 1
ATOM 881 N N . LEU A 1 114 ? -18.819 0.370 22.341 1.00 97.31 114 LEU A N 1
ATOM 882 C CA . LEU A 1 114 ? -20.217 0.611 22.711 1.00 97.31 114 LEU A CA 1
ATOM 883 C C . LEU A 1 114 ? -20.748 -0.441 23.690 1.00 97.31 114 LEU A C 1
ATOM 885 O O . LEU A 1 114 ? -21.407 -0.091 24.665 1.00 97.31 114 LEU A O 1
ATOM 889 N N . LEU A 1 115 ? -20.436 -1.723 23.472 1.00 97.88 115 LEU A N 1
ATOM 890 C CA . LEU A 1 115 ? -20.827 -2.795 24.392 1.00 97.88 115 LEU A CA 1
ATOM 891 C C . LEU A 1 115 ? -20.171 -2.634 25.768 1.00 97.88 115 LEU A C 1
ATOM 893 O O . LEU A 1 115 ? -20.840 -2.826 26.781 1.00 97.88 115 LEU A O 1
ATOM 897 N N . LYS A 1 116 ? -18.895 -2.233 25.817 1.00 97.00 116 LYS A N 1
ATOM 898 C CA . LYS A 1 116 ? -18.202 -1.930 27.078 1.00 97.00 116 LYS A CA 1
ATOM 899 C C . LYS A 1 116 ? -18.846 -0.752 27.808 1.00 97.00 116 LYS A C 1
ATOM 901 O O . LYS A 1 116 ? -19.120 -0.871 28.997 1.00 97.00 116 LYS A O 1
ATOM 906 N N . LEU A 1 117 ? -19.140 0.344 27.107 1.00 97.06 117 LEU A N 1
ATOM 907 C CA . LEU A 1 117 ? -19.811 1.505 27.700 1.00 97.06 117 LEU A CA 1
ATOM 908 C C . LEU A 1 117 ? -21.205 1.137 28.226 1.00 97.06 117 LEU A C 1
ATOM 910 O O . LEU A 1 117 ? -21.556 1.494 29.347 1.00 97.06 117 LEU A O 1
ATOM 914 N N . ARG A 1 118 ? -21.972 0.357 27.454 1.00 97.50 118 ARG A N 1
ATOM 915 C CA . ARG A 1 118 ? -23.286 -0.147 27.870 1.00 97.50 118 ARG A CA 1
ATOM 916 C C . ARG A 1 118 ? -23.191 -1.024 29.115 1.00 97.50 118 ARG A C 1
ATOM 918 O O . ARG A 1 118 ? -24.017 -0.888 30.009 1.00 97.50 118 ARG A O 1
ATOM 925 N N . LEU A 1 119 ? -22.188 -1.898 29.194 1.00 96.31 119 LEU A N 1
ATOM 926 C CA . LEU A 1 119 ? -21.964 -2.722 30.377 1.00 96.31 119 LEU A CA 1
ATOM 927 C C . LEU A 1 119 ? -21.654 -1.855 31.603 1.00 96.31 119 LEU A C 1
ATOM 929 O O . LEU A 1 119 ? -22.241 -2.083 32.652 1.00 96.31 119 LEU A O 1
ATOM 933 N N . VAL A 1 120 ? -20.794 -0.841 31.468 1.00 94.94 120 VAL A N 1
ATOM 934 C CA . VAL A 1 120 ? -20.476 0.093 32.563 1.00 94.94 120 VAL A CA 1
ATOM 935 C C . VAL A 1 120 ? -21.725 0.832 33.044 1.00 94.94 120 VAL A C 1
ATOM 937 O O . VAL A 1 120 ? -21.949 0.903 34.248 1.00 94.94 120 VAL A O 1
ATOM 940 N N . LEU A 1 121 ? -2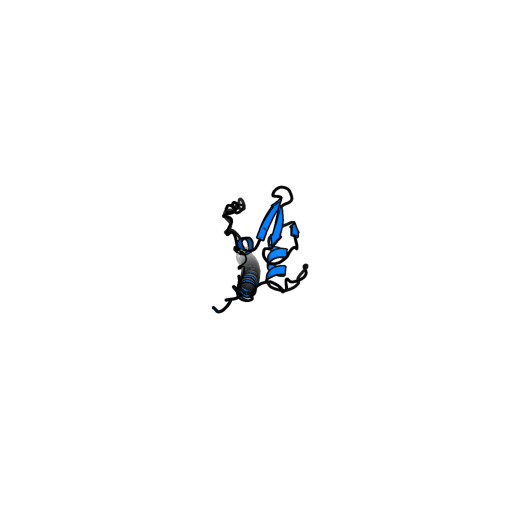2.576 1.314 32.133 1.00 95.25 121 LEU A N 1
ATOM 941 C CA . LEU A 1 121 ? -23.849 1.952 32.492 1.00 95.25 121 LEU A CA 1
ATOM 942 C C . LEU A 1 121 ? -24.748 1.007 33.301 1.00 95.25 121 LEU A C 1
ATOM 944 O O . LEU A 1 121 ? -25.195 1.379 34.382 1.00 95.25 121 LEU A O 1
ATOM 948 N N . ILE A 1 122 ? -24.915 -0.239 32.844 1.00 95.12 122 ILE A N 1
ATOM 949 C CA . ILE A 1 122 ? -25.699 -1.260 33.559 1.00 95.12 122 ILE A CA 1
ATOM 950 C C . ILE A 1 122 ? -25.116 -1.532 34.954 1.00 95.12 122 ILE A C 1
ATOM 952 O O . ILE A 1 122 ? -25.864 -1.690 35.917 1.00 95.12 122 ILE A O 1
ATOM 956 N N . GLN A 1 123 ? -23.788 -1.592 35.094 1.00 90.25 123 GLN A N 1
ATOM 957 C CA . GLN A 1 123 ? -23.151 -1.800 36.399 1.00 90.25 123 GLN A CA 1
ATOM 958 C C . GLN A 1 123 ? -23.330 -0.593 37.330 1.00 90.25 123 GLN A C 1
ATOM 960 O O . GLN A 1 123 ? -23.573 -0.783 38.518 1.00 90.25 123 GLN A O 1
ATOM 965 N N . MET A 1 124 ? -23.282 0.639 36.812 1.00 90.81 124 MET A N 1
ATOM 966 C CA . MET A 1 124 ? -23.565 1.846 37.601 1.00 90.81 124 MET A CA 1
ATOM 967 C C . MET A 1 124 ? -25.031 1.921 38.045 1.00 90.81 124 MET A C 1
ATOM 969 O O . MET A 1 124 ? -25.314 2.368 39.154 1.00 90.81 124 MET A O 1
ATOM 973 N N . GLU A 1 125 ? -25.966 1.472 37.207 1.00 91.25 125 GLU A N 1
ATOM 974 C CA . GLU A 1 125 ? -27.384 1.363 37.565 1.00 91.25 125 GLU A CA 1
ATOM 975 C C . GLU A 1 125 ? -27.605 0.305 38.650 1.00 91.25 125 GLU A C 1
ATOM 977 O O . GLU A 1 125 ? -28.287 0.576 39.633 1.00 91.25 125 GLU A O 1
ATOM 982 N N . ARG A 1 126 ? -26.967 -0.867 38.537 1.00 83.94 126 ARG A N 1
ATOM 983 C CA . ARG A 1 126 ? -27.046 -1.929 39.556 1.00 83.94 126 ARG A CA 1
ATOM 984 C C . ARG A 1 126 ? -26.356 -1.544 40.867 1.00 83.94 126 ARG A C 1
ATOM 986 O O . ARG A 1 126 ? -26.894 -1.824 41.931 1.00 83.94 126 ARG A O 1
ATOM 993 N N . GLY A 1 127 ? -25.217 -0.854 40.818 1.00 72.12 127 GLY A N 1
ATOM 994 C CA . GLY A 1 127 ? -24.510 -0.362 42.008 1.00 72.12 127 GLY A CA 1
ATOM 995 C C . GLY A 1 127 ? -25.316 0.654 42.827 1.00 72.12 127 GLY A C 1
ATOM 996 O O . GLY A 1 127 ? -25.197 0.683 44.047 1.00 72.12 127 GLY A O 1
ATOM 997 N N . LYS A 1 128 ? -26.206 1.426 42.186 1.00 60.59 128 LYS A N 1
ATOM 998 C CA . LYS A 1 128 ? -27.168 2.307 42.879 1.00 60.59 128 LYS A CA 1
ATOM 999 C C . LYS A 1 128 ? -28.296 1.548 43.590 1.00 60.59 128 LYS A C 1
ATOM 1001 O O . LYS A 1 128 ? -28.930 2.119 44.469 1.00 60.59 128 LYS A O 1
ATOM 1006 N N . VAL A 1 129 ? -28.566 0.296 43.213 1.00 57.88 129 VAL A N 1
ATOM 1007 C CA . VAL A 1 129 ? -29.669 -0.513 43.768 1.00 57.88 129 VAL A CA 1
ATOM 1008 C C . VAL A 1 129 ? -29.250 -1.270 45.035 1.00 57.88 129 VAL A C 1
ATOM 1010 O O . VAL A 1 129 ? -30.088 -1.476 45.905 1.00 57.88 129 VAL A O 1
ATOM 1013 N N . TYR A 1 130 ? -27.971 -1.635 45.177 1.00 55.59 130 TYR A N 1
ATOM 1014 C CA . TYR A 1 130 ? -27.474 -2.437 46.310 1.00 55.59 130 TYR A CA 1
ATOM 1015 C C . TYR A 1 130 ? -26.686 -1.647 47.372 1.00 55.59 130 TYR A C 1
ATOM 1017 O O . TYR A 1 130 ? -26.239 -2.234 48.352 1.00 55.59 130 TYR A O 1
ATOM 1025 N N . GLY A 1 131 ? -26.507 -0.333 47.201 1.00 54.75 131 GLY A N 1
ATOM 1026 C CA . GLY A 1 131 ? -25.930 0.550 48.217 1.00 54.75 131 GLY A CA 1
ATOM 1027 C C . GLY A 1 131 ? -27.016 1.262 49.023 1.00 54.75 131 GLY A C 1
ATOM 1028 O O . GLY A 1 131 ? -27.309 2.424 48.744 1.00 54.75 131 GLY A O 1
ATOM 1029 N N . ARG A 1 132 ? -27.636 0.573 49.984 1.00 45.41 132 ARG A N 1
ATOM 1030 C CA . ARG A 1 132 ? -28.442 1.190 51.043 1.00 45.41 132 ARG A CA 1
ATOM 1031 C C . ARG A 1 132 ? -28.376 0.348 52.309 1.00 45.41 132 ARG A C 1
ATOM 1033 O O . ARG A 1 132 ? -28.438 -0.891 52.168 1.00 45.41 132 ARG A O 1
#